Protein AF-A0A366SGV5-F1 (afdb_monomer)

Radius of gyration: 17.84 Å; Cα contacts (8 Å, |Δi|>4): 18; chains: 1; bounding box: 40×40×42 Å

Foldseek 3Di:
DDPVVVVVVVVCVVPPVVLVVCLCPVVVPDDDPDDDDVVSVVVVVVSVVVSVVVVVVVVVVVVVVVVVVVVVD

Sequence (73 aa):
ESKETASYYAQRKIDVETVFGNIKQNMNFRRFHVRGTEKIFKEMGLVFLAHNFRKLVTRVRKYEGKTIIQNQI

Structure (mmCIF, N/CA/C/O backbone):
data_AF-A0A366SGV5-F1
#
_entry.id   AF-A0A366SGV5-F1
#
loop_
_atom_site.group_PDB
_atom_site.id
_atom_site.type_symbol
_atom_site.label_atom_id
_atom_site.label_alt_id
_atom_site.label_comp_id
_atom_site.label_asym_id
_atom_site.label_entity_id
_atom_site.label_seq_id
_atom_site.pdbx_PDB_ins_code
_atom_site.Cartn_x
_atom_site.Cartn_y
_atom_site.Cartn_z
_atom_site.occupancy
_atom_site.B_iso_or_equiv
_atom_site.auth_seq_id
_atom_site.auth_comp_id
_atom_site.auth_asym_id
_atom_site.auth_atom_id
_atom_site.pdbx_PDB_model_num
ATOM 1 N N . GLU A 1 1 ? 12.066 27.389 1.667 1.00 61.56 1 GLU A N 1
ATOM 2 C CA . GLU A 1 1 ? 11.031 26.601 0.957 1.00 61.56 1 GLU A CA 1
ATOM 3 C C . GLU A 1 1 ? 9.736 27.395 0.889 1.00 61.56 1 GLU A C 1
ATOM 5 O O . GLU A 1 1 ? 9.478 28.172 1.806 1.00 61.56 1 GLU A O 1
ATOM 10 N N . SER A 1 2 ? 8.937 27.247 -0.174 1.00 79.81 2 SER A N 1
ATOM 11 C CA . SER A 1 2 ? 7.618 27.891 -0.226 1.00 79.81 2 SER A CA 1
ATOM 12 C C . SER A 1 2 ? 6.653 27.165 0.721 1.00 79.81 2 SER A C 1
ATOM 14 O O . SER A 1 2 ? 6.732 25.942 0.885 1.00 79.81 2 SER A O 1
ATOM 16 N N . LYS A 1 3 ? 5.721 27.900 1.342 1.00 82.81 3 LYS A N 1
ATOM 17 C CA . LYS A 1 3 ? 4.717 27.317 2.254 1.00 82.81 3 LYS A CA 1
ATOM 18 C C . LYS A 1 3 ? 3.901 26.200 1.582 1.00 82.81 3 LYS A C 1
ATOM 20 O O . LYS A 1 3 ? 3.548 25.223 2.236 1.00 82.81 3 LYS A O 1
ATOM 25 N N . GLU A 1 4 ? 3.661 26.303 0.275 1.00 85.12 4 GLU A N 1
ATOM 26 C CA . GLU A 1 4 ? 2.969 25.274 -0.507 1.00 85.12 4 GLU A CA 1
ATOM 27 C C . GLU A 1 4 ? 3.778 23.983 -0.632 1.00 85.12 4 GLU A C 1
ATOM 29 O O . GLU A 1 4 ? 3.249 22.902 -0.381 1.00 85.12 4 GLU A O 1
ATOM 34 N N . THR A 1 5 ? 5.072 24.067 -0.960 1.00 84.94 5 THR A N 1
ATOM 35 C CA . THR A 1 5 ? 5.919 22.867 -1.080 1.00 84.94 5 THR A CA 1
ATOM 36 C C . THR A 1 5 ? 6.009 22.080 0.229 1.00 84.94 5 THR A C 1
ATOM 38 O O . THR A 1 5 ? 5.965 20.848 0.202 1.00 84.94 5 THR A O 1
ATOM 41 N N . ALA A 1 6 ? 6.034 22.779 1.369 1.00 87.25 6 ALA A N 1
ATOM 42 C CA . ALA A 1 6 ? 6.012 22.163 2.693 1.00 87.25 6 ALA A CA 1
ATOM 43 C C . ALA A 1 6 ? 4.675 21.452 2.978 1.00 87.25 6 ALA A C 1
ATOM 45 O O . ALA A 1 6 ? 4.668 20.329 3.484 1.00 87.25 6 ALA A O 1
ATOM 46 N N . SER A 1 7 ? 3.550 22.062 2.587 1.00 88.69 7 SER A N 1
ATOM 47 C CA . SER A 1 7 ? 2.213 21.463 2.714 1.00 88.69 7 SER A CA 1
ATOM 48 C C . SER A 1 7 ? 2.077 20.173 1.892 1.00 88.69 7 SER A C 1
ATOM 50 O O . SER A 1 7 ? 1.718 19.120 2.425 1.00 88.69 7 SER A O 1
ATOM 52 N N . TYR A 1 8 ? 2.477 20.197 0.615 1.00 86.25 8 TYR A N 1
ATOM 53 C CA . TYR A 1 8 ? 2.458 19.002 -0.239 1.00 86.25 8 TYR A CA 1
ATOM 54 C C . TYR A 1 8 ? 3.363 17.881 0.275 1.00 86.25 8 TYR A C 1
ATOM 56 O O . TYR A 1 8 ? 3.098 16.700 0.043 1.00 86.25 8 TYR A O 1
ATOM 64 N N . TYR A 1 9 ? 4.475 18.228 0.919 1.00 84.12 9 TYR A N 1
ATOM 65 C CA . TYR A 1 9 ? 5.364 17.241 1.516 1.00 84.12 9 TYR A CA 1
ATOM 66 C C . TYR A 1 9 ? 4.743 16.599 2.763 1.00 84.12 9 TYR A C 1
ATOM 68 O O . TYR A 1 9 ? 4.771 15.375 2.896 1.00 84.12 9 TYR A O 1
ATOM 76 N N . ALA A 1 10 ? 4.105 17.392 3.629 1.00 85.81 10 ALA A N 1
ATOM 77 C CA . ALA A 1 10 ? 3.392 16.886 4.800 1.00 85.81 10 ALA A CA 1
ATOM 78 C C . ALA A 1 10 ? 2.260 15.918 4.416 1.00 85.81 10 ALA A C 1
ATOM 80 O O . ALA A 1 10 ? 2.154 14.837 4.997 1.00 85.81 10 ALA A O 1
ATOM 81 N N . GLN A 1 11 ? 1.478 16.251 3.384 1.00 85.38 11 GLN A N 1
ATOM 82 C CA . GLN A 1 11 ? 0.401 15.387 2.893 1.00 85.38 11 GLN A CA 1
ATOM 83 C C . GLN A 1 11 ? 0.932 14.039 2.366 1.00 85.38 11 GLN A C 1
ATOM 85 O O . GLN A 1 11 ? 0.382 12.981 2.671 1.00 85.38 11 GLN A O 1
ATOM 90 N N . ARG A 1 12 ? 2.052 14.044 1.626 1.00 80.25 12 ARG A N 1
ATOM 91 C CA . ARG A 1 12 ? 2.661 12.821 1.065 1.00 80.25 12 ARG A CA 1
ATOM 92 C C . ARG A 1 12 ? 3.140 11.834 2.126 1.00 80.25 12 ARG A C 1
ATOM 94 O O . ARG A 1 12 ? 2.977 10.629 1.925 1.00 80.25 12 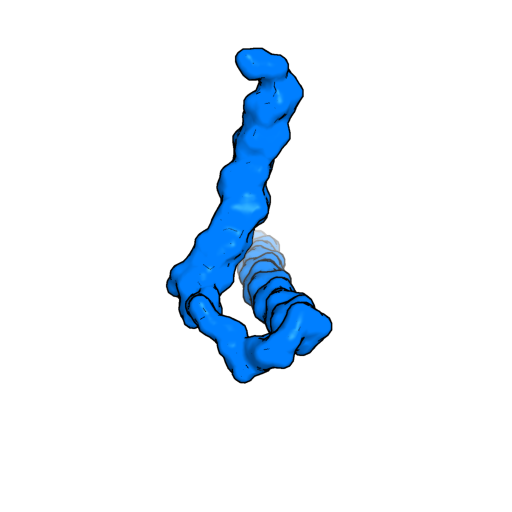ARG A O 1
ATOM 101 N N . LYS A 1 13 ? 3.682 12.328 3.246 1.00 82.00 13 LYS A N 1
ATOM 102 C CA . LYS A 1 13 ? 4.077 11.479 4.383 1.00 82.00 13 LYS A CA 1
ATOM 103 C C . LYS A 1 13 ? 2.903 10.683 4.938 1.00 82.00 13 LYS A C 1
ATOM 105 O O . LYS A 1 13 ? 3.066 9.536 5.340 1.00 82.00 13 LYS A O 1
ATOM 110 N N . ILE A 1 14 ? 1.721 11.293 4.955 1.00 80.56 14 ILE A N 1
ATOM 111 C CA . ILE A 1 14 ? 0.512 10.683 5.504 1.00 80.56 14 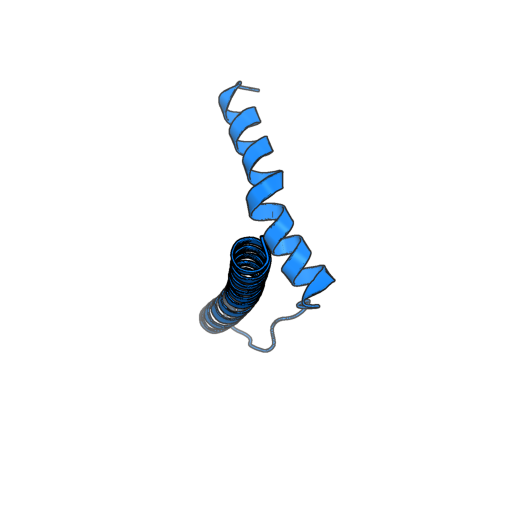ILE A CA 1
ATOM 112 C C . ILE A 1 14 ? -0.110 9.729 4.490 1.00 80.56 14 ILE A C 1
ATOM 114 O O . ILE A 1 14 ? -0.459 8.611 4.856 1.00 80.56 14 ILE A O 1
ATOM 118 N N . ASP A 1 15 ? -0.219 10.136 3.227 1.00 81.25 15 ASP A N 1
ATOM 119 C CA . ASP A 1 15 ? -0.999 9.385 2.243 1.00 81.25 15 ASP A CA 1
ATOM 120 C C . ASP A 1 15 ? -0.168 8.349 1.488 1.00 81.25 15 ASP A C 1
ATOM 122 O O . ASP A 1 15 ? -0.526 7.175 1.414 1.00 81.25 15 ASP A O 1
ATOM 126 N N . VAL A 1 16 ? 0.946 8.780 0.899 1.00 80.88 16 VAL A N 1
ATOM 127 C CA . VAL A 1 16 ? 1.690 7.979 -0.078 1.00 80.88 16 VAL A CA 1
ATOM 128 C C . VAL A 1 16 ? 2.668 7.050 0.634 1.00 80.88 16 VAL A C 1
ATOM 130 O O . VAL A 1 16 ? 2.693 5.845 0.375 1.00 80.88 16 VAL A O 1
ATOM 133 N N . GLU A 1 17 ? 3.454 7.583 1.570 1.00 86.19 17 GLU A N 1
ATOM 134 C CA . GLU A 1 17 ? 4.492 6.811 2.263 1.00 86.19 17 GLU A CA 1
ATOM 135 C C . GLU A 1 17 ? 3.903 5.703 3.144 1.00 86.19 17 GLU A C 1
ATOM 137 O O . GLU A 1 17 ? 4.424 4.582 3.158 1.00 86.19 17 GLU A O 1
ATOM 142 N N . THR A 1 18 ? 2.779 5.963 3.819 1.00 87.44 18 THR A N 1
ATOM 143 C CA . THR A 1 18 ? 2.122 4.960 4.671 1.00 87.44 18 THR A CA 1
ATOM 144 C C . THR A 1 18 ? 1.593 3.772 3.869 1.00 87.44 18 THR A C 1
ATOM 146 O O . THR A 1 18 ? 1.7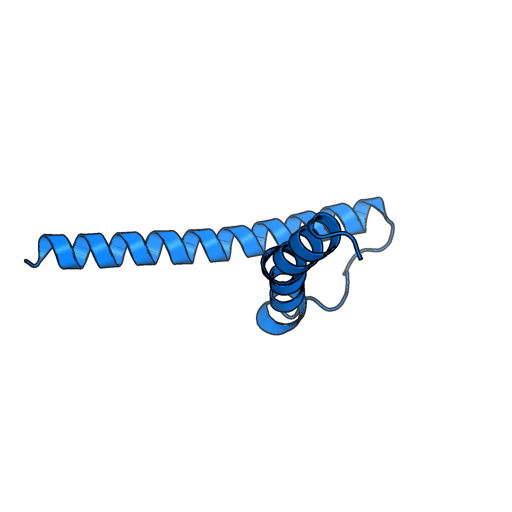38 2.631 4.315 1.00 87.44 18 THR A O 1
ATOM 149 N N . VAL A 1 19 ? 1.033 3.994 2.674 1.00 89.69 19 VAL A N 1
ATOM 150 C CA . VAL A 1 19 ? 0.535 2.918 1.800 1.00 89.69 19 VAL A CA 1
ATOM 151 C C . VAL A 1 19 ? 1.685 2.013 1.366 1.00 89.69 19 VAL A C 1
ATOM 153 O O . VAL A 1 19 ? 1.602 0.792 1.517 1.00 89.69 19 VAL A O 1
ATOM 156 N N . PHE A 1 20 ? 2.798 2.590 0.906 1.00 90.50 20 PHE A N 1
ATOM 157 C CA . PHE A 1 20 ? 3.973 1.809 0.516 1.00 90.50 20 PHE A CA 1
ATOM 158 C C . PHE A 1 20 ? 4.636 1.098 1.700 1.00 90.50 20 PHE A C 1
ATOM 160 O O . PHE A 1 20 ? 5.071 -0.047 1.560 1.00 90.50 20 PHE A O 1
ATOM 167 N N . GLY A 1 21 ? 4.688 1.737 2.872 1.00 92.62 21 GLY A N 1
ATOM 168 C CA . GLY A 1 21 ? 5.158 1.113 4.108 1.00 92.62 21 GLY A CA 1
ATOM 169 C C . GLY A 1 21 ? 4.310 -0.101 4.489 1.00 92.62 21 GLY A C 1
ATOM 170 O O . GLY A 1 21 ? 4.851 -1.170 4.768 1.00 92.62 21 GLY A O 1
ATOM 171 N N . ASN A 1 22 ? 2.983 0.025 4.409 1.00 93.19 22 ASN A N 1
ATOM 172 C CA . ASN A 1 22 ? 2.039 -1.051 4.703 1.00 93.19 22 ASN A CA 1
ATOM 173 C C . ASN A 1 22 ? 2.199 -2.229 3.728 1.00 93.19 22 ASN A C 1
ATOM 175 O O . ASN A 1 22 ? 2.307 -3.376 4.157 1.00 93.19 22 ASN A O 1
ATOM 179 N N . ILE A 1 23 ? 2.314 -1.953 2.428 1.00 94.94 23 ILE A N 1
ATOM 180 C CA . ILE A 1 23 ? 2.555 -2.986 1.409 1.00 94.94 23 ILE A CA 1
ATOM 181 C C . ILE A 1 23 ? 3.861 -3.750 1.689 1.00 94.94 23 ILE A C 1
ATOM 183 O O . ILE A 1 23 ? 3.894 -4.980 1.638 1.00 94.94 23 ILE A O 1
ATOM 187 N N . LYS A 1 24 ? 4.937 -3.041 2.044 1.00 92.88 24 LYS A N 1
ATOM 188 C CA . LYS A 1 24 ? 6.245 -3.665 2.294 1.00 92.88 24 LYS A CA 1
ATOM 189 C C . LYS A 1 24 ? 6.312 -4.430 3.618 1.00 92.88 24 LYS A C 1
ATOM 191 O O . LYS A 1 24 ? 6.923 -5.496 3.658 1.00 92.88 24 LYS A O 1
ATOM 196 N N . GLN A 1 25 ? 5.760 -3.878 4.699 1.00 93.62 25 GLN A N 1
ATOM 197 C CA . GLN A 1 25 ? 5.929 -4.406 6.061 1.00 93.62 25 GLN A CA 1
ATOM 198 C C . GLN A 1 25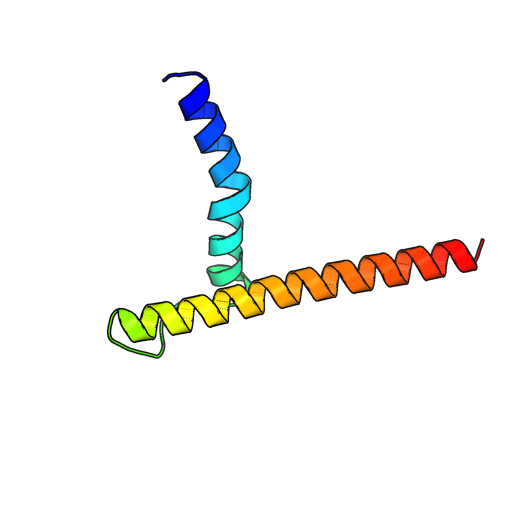 ? 4.757 -5.282 6.515 1.00 93.62 25 GLN A C 1
ATOM 200 O O . GLN A 1 25 ? 4.978 -6.323 7.114 1.00 93.62 25 GLN A O 1
ATOM 205 N N . ASN A 1 26 ? 3.516 -4.900 6.206 1.00 92.19 26 ASN A N 1
ATOM 206 C CA . ASN A 1 26 ? 2.328 -5.622 6.679 1.00 92.19 26 ASN A CA 1
ATOM 207 C C . ASN A 1 26 ? 1.807 -6.635 5.653 1.00 92.19 26 ASN A C 1
ATOM 209 O O . ASN A 1 26 ? 1.226 -7.646 6.034 1.00 92.19 26 ASN A O 1
ATOM 213 N N . MET A 1 27 ? 1.982 -6.367 4.353 1.00 93.69 27 MET A N 1
ATOM 214 C CA . MET A 1 27 ? 1.655 -7.325 3.285 1.00 93.69 27 MET A CA 1
ATOM 215 C C . MET A 1 27 ? 2.871 -8.149 2.837 1.00 93.69 27 MET A C 1
ATOM 217 O O . MET A 1 27 ? 2.720 -9.021 1.987 1.00 93.69 27 MET A O 1
ATOM 221 N N . ASN A 1 28 ? 4.063 -7.887 3.392 1.00 94.12 28 ASN A N 1
ATOM 222 C CA . ASN A 1 28 ? 5.322 -8.570 3.067 1.00 94.12 28 ASN A CA 1
ATOM 223 C C . ASN A 1 28 ? 5.679 -8.589 1.567 1.00 94.12 28 ASN A C 1
ATOM 225 O O . ASN A 1 28 ? 6.459 -9.428 1.114 1.00 94.12 28 ASN A O 1
ATOM 229 N N . PHE A 1 29 ? 5.165 -7.638 0.781 1.00 94.62 29 PHE A N 1
ATOM 230 C CA . PHE A 1 29 ? 5.460 -7.554 -0.645 1.00 94.62 29 PHE A CA 1
ATOM 231 C C . PHE A 1 29 ? 6.819 -6.871 -0.863 1.00 94.62 29 PHE A C 1
ATOM 233 O O . PHE A 1 29 ? 6.942 -5.644 -0.811 1.00 94.62 29 PHE A O 1
ATOM 240 N N . ARG A 1 30 ? 7.869 -7.681 -1.056 1.00 93.44 30 ARG A N 1
ATOM 241 C CA . ARG A 1 30 ? 9.266 -7.216 -1.201 1.00 93.44 30 ARG A CA 1
ATOM 242 C C . ARG A 1 30 ? 9.866 -7.431 -2.583 1.00 93.44 30 ARG A C 1
ATOM 244 O O . ARG A 1 30 ? 10.865 -6.795 -2.909 1.00 93.44 30 ARG A O 1
ATOM 251 N N . ARG A 1 31 ? 9.285 -8.323 -3.382 1.00 95.19 31 ARG A N 1
ATOM 252 C CA . ARG A 1 31 ? 9.794 -8.713 -4.696 1.00 95.19 31 ARG A CA 1
ATOM 253 C C . ARG A 1 31 ? 8.620 -8.946 -5.644 1.00 95.19 31 ARG A C 1
ATOM 255 O O . ARG A 1 31 ? 7.630 -9.548 -5.249 1.00 95.19 31 ARG A O 1
ATOM 262 N N . PHE A 1 32 ? 8.785 -8.499 -6.885 1.00 95.44 32 PHE A N 1
ATOM 263 C CA . PHE A 1 32 ? 7.900 -8.836 -7.995 1.00 95.44 32 PHE A CA 1
ATOM 264 C C . PHE A 1 32 ? 8.148 -10.259 -8.484 1.00 95.44 32 PHE A C 1
ATOM 266 O O . PHE A 1 32 ? 9.301 -10.681 -8.620 1.00 95.44 32 PHE A O 1
ATOM 273 N N . HIS A 1 33 ? 7.075 -10.979 -8.785 1.00 94.56 33 HIS A N 1
ATOM 274 C CA . HIS A 1 33 ? 7.140 -12.335 -9.324 1.00 94.56 33 HIS A CA 1
ATOM 275 C C . HIS A 1 33 ? 7.352 -12.329 -10.839 1.00 94.56 33 HIS A C 1
ATOM 277 O O . HIS A 1 33 ? 7.9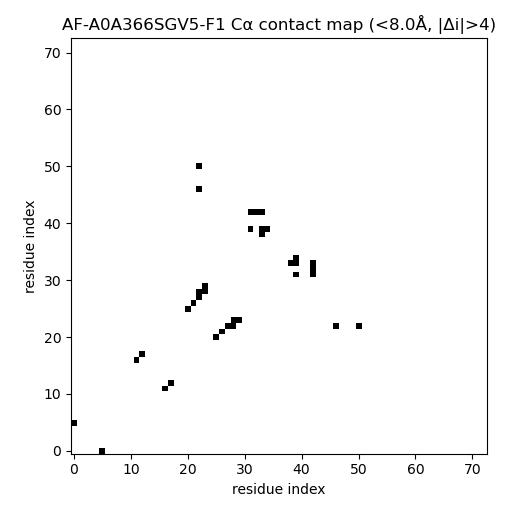05 -13.281 -11.391 1.00 94.56 33 HIS A O 1
ATOM 283 N N . VAL A 1 34 ? 6.951 -11.251 -11.518 1.00 96.88 34 VAL A N 1
ATOM 284 C CA . VAL A 1 34 ? 7.090 -11.109 -12.971 1.00 96.88 34 VAL A CA 1
ATOM 285 C C . VAL A 1 34 ? 8.224 -10.157 -13.354 1.00 96.88 34 VAL A C 1
ATOM 287 O O . VAL A 1 34 ? 8.636 -9.287 -12.588 1.00 96.88 34 VAL A O 1
ATOM 290 N N . ARG A 1 35 ? 8.735 -10.314 -14.581 1.00 95.69 35 ARG A N 1
ATOM 291 C CA . ARG A 1 35 ? 9.739 -9.424 -15.185 1.00 95.69 35 ARG A CA 1
ATOM 292 C C . ARG A 1 35 ? 9.149 -8.685 -16.387 1.00 95.69 35 ARG A C 1
ATOM 294 O O . ARG A 1 35 ? 8.287 -9.223 -17.081 1.00 95.69 35 ARG A O 1
ATOM 301 N N . GLY A 1 36 ? 9.661 -7.484 -16.646 1.00 96.88 36 GLY A N 1
ATOM 302 C CA . GLY A 1 36 ? 9.200 -6.594 -17.714 1.00 96.88 36 GLY A CA 1
ATOM 303 C C . GLY A 1 36 ? 8.196 -5.554 -17.214 1.00 96.88 36 GLY A C 1
ATOM 304 O O . GLY A 1 36 ? 7.289 -5.874 -16.445 1.00 96.88 36 GLY A O 1
ATOM 305 N N . THR A 1 37 ? 8.366 -4.306 -17.653 1.00 96.12 37 THR A N 1
ATOM 306 C CA . THR A 1 37 ? 7.670 -3.121 -17.123 1.00 96.12 37 THR A CA 1
ATOM 307 C C . THR A 1 37 ? 6.150 -3.259 -17.133 1.00 96.12 37 THR A C 1
ATOM 309 O O . THR A 1 37 ? 5.498 -2.982 -16.131 1.00 96.12 37 THR A O 1
ATOM 312 N N . GLU A 1 38 ? 5.580 -3.758 -18.231 1.00 97.81 38 GLU A N 1
ATOM 313 C CA . GLU A 1 38 ? 4.130 -3.921 -18.371 1.00 97.81 38 GLU A CA 1
ATOM 314 C C . GLU A 1 38 ? 3.557 -4.924 -17.355 1.00 97.81 38 GLU A C 1
ATOM 316 O O . GLU A 1 38 ? 2.534 -4.675 -16.717 1.00 97.81 38 GLU A O 1
ATOM 321 N N . LYS A 1 39 ? 4.235 -6.061 -17.165 1.00 97.38 39 LYS A N 1
ATOM 322 C CA . LYS A 1 39 ? 3.790 -7.104 -16.234 1.00 97.38 39 LYS A CA 1
ATOM 323 C C . LYS A 1 39 ? 3.941 -6.644 -14.784 1.00 97.38 39 LYS A C 1
ATOM 325 O O . LYS A 1 39 ? 3.035 -6.861 -13.986 1.00 97.38 39 LYS A O 1
ATOM 330 N N . ILE A 1 40 ? 5.044 -5.960 -14.468 1.00 97.38 40 ILE A N 1
ATOM 331 C CA . ILE A 1 40 ? 5.289 -5.371 -13.143 1.00 97.38 40 ILE A CA 1
ATOM 332 C C . ILE A 1 40 ? 4.185 -4.368 -12.790 1.00 97.38 40 ILE A C 1
ATOM 334 O O . ILE A 1 40 ? 3.690 -4.370 -11.664 1.00 97.38 40 ILE A O 1
ATOM 338 N N . PHE A 1 41 ? 3.755 -3.544 -13.750 1.00 97.44 41 PHE A N 1
ATOM 339 C CA . PHE A 1 41 ? 2.668 -2.589 -13.535 1.00 97.44 41 PHE A CA 1
ATOM 340 C C . PHE A 1 41 ? 1.348 -3.292 -13.186 1.00 97.44 41 PHE A C 1
ATOM 342 O O . PHE A 1 41 ? 0.669 -2.897 -12.238 1.00 97.44 41 PHE A O 1
ATOM 349 N N . LYS A 1 42 ? 1.018 -4.383 -13.890 1.00 97.62 42 LYS A N 1
ATOM 350 C CA . LYS A 1 42 ? -0.162 -5.211 -13.583 1.00 97.62 42 LYS A CA 1
ATOM 351 C C . LYS A 1 42 ? -0.062 -5.848 -12.192 1.00 97.62 42 LYS A C 1
ATOM 353 O O . LYS A 1 42 ? -1.031 -5.798 -11.439 1.00 97.62 42 LYS A O 1
ATOM 358 N N . GLU A 1 43 ? 1.101 -6.389 -11.824 1.00 97.25 43 GLU A N 1
ATOM 359 C CA . GLU A 1 43 ? 1.329 -6.963 -10.489 1.00 97.25 43 GLU A CA 1
ATOM 360 C C . GLU A 1 43 ? 1.160 -5.905 -9.387 1.00 97.25 43 GLU A C 1
ATOM 362 O O . GLU A 1 43 ? 0.443 -6.148 -8.417 1.00 97.25 43 GLU A O 1
ATOM 367 N N . MET A 1 44 ? 1.716 -4.697 -9.561 1.00 96.31 44 MET A N 1
ATOM 368 C CA . MET A 1 44 ? 1.479 -3.596 -8.617 1.00 96.31 44 MET A CA 1
ATOM 369 C C . MET A 1 44 ? 0.001 -3.215 -8.515 1.00 96.31 44 MET A C 1
ATOM 371 O O . MET A 1 44 ? -0.490 -2.973 -7.413 1.00 96.31 44 MET A O 1
ATOM 375 N N . GLY A 1 45 ? -0.727 -3.194 -9.635 1.00 96.44 45 GLY A N 1
ATOM 376 C CA . GLY A 1 45 ? -2.169 -2.946 -9.638 1.00 96.44 45 GLY A CA 1
ATOM 377 C C . GLY A 1 45 ? -2.936 -3.939 -8.758 1.00 96.44 45 GLY A C 1
ATOM 378 O O . GLY A 1 45 ? -3.782 -3.532 -7.960 1.00 96.44 45 GLY A O 1
ATOM 379 N N . LEU A 1 46 ? -2.589 -5.229 -8.829 1.00 97.25 46 LEU A N 1
ATOM 380 C CA . LEU A 1 46 ? -3.178 -6.268 -7.976 1.00 97.25 46 LEU A CA 1
ATOM 381 C C . LEU A 1 46 ? -2.844 -6.061 -6.494 1.00 97.25 46 LEU A C 1
ATOM 383 O O . LEU A 1 46 ? -3.721 -6.194 -5.639 1.00 97.25 46 LEU A O 1
ATOM 387 N N . VAL A 1 47 ? -1.601 -5.690 -6.179 1.00 96.56 47 VAL A N 1
ATOM 388 C CA . VAL A 1 47 ? -1.180 -5.389 -4.801 1.00 96.56 47 VAL A CA 1
ATOM 389 C C . VAL A 1 47 ? -1.985 -4.222 -4.225 1.00 96.56 47 VAL A C 1
ATOM 391 O O . VAL A 1 47 ? -2.484 -4.310 -3.099 1.00 96.56 47 VAL A O 1
ATOM 394 N N . PHE A 1 48 ? -2.178 -3.148 -4.995 1.00 95.81 48 PHE A N 1
ATOM 395 C CA . PHE A 1 48 ? -3.002 -2.017 -4.565 1.00 95.81 48 PHE A CA 1
ATOM 396 C C . PHE A 1 48 ? -4.476 -2.386 -4.405 1.00 95.81 48 PHE A C 1
ATOM 398 O O . PHE A 1 48 ? -5.113 -1.952 -3.442 1.00 95.81 48 PHE A O 1
ATOM 405 N N . LEU A 1 49 ? -5.018 -3.218 -5.295 1.00 97.06 49 LEU A N 1
ATOM 406 C CA . LEU A 1 49 ? -6.387 -3.713 -5.174 1.00 97.06 49 LEU A CA 1
ATOM 407 C C . LEU A 1 49 ? -6.574 -4.511 -3.876 1.00 97.06 49 LEU A C 1
ATOM 409 O O . LEU A 1 49 ? -7.499 -4.238 -3.109 1.00 97.06 49 LEU A O 1
ATOM 413 N N . ALA A 1 50 ? -5.648 -5.425 -3.573 1.00 95.69 50 ALA A N 1
ATOM 414 C CA . ALA A 1 50 ? -5.658 -6.190 -2.329 1.00 95.69 50 ALA A CA 1
ATOM 415 C C . ALA A 1 50 ? -5.562 -5.279 -1.091 1.00 95.69 50 ALA A C 1
ATOM 417 O O . ALA A 1 50 ? -6.297 -5.466 -0.116 1.00 95.69 50 ALA A O 1
ATOM 418 N N . HIS A 1 51 ? -4.705 -4.254 -1.132 1.00 94.69 51 HIS A N 1
ATOM 419 C CA . HIS A 1 51 ? -4.605 -3.258 -0.065 1.00 94.69 51 HIS A CA 1
ATOM 420 C C . HIS A 1 51 ? -5.935 -2.511 0.151 1.00 94.69 51 HIS A C 1
ATOM 422 O O . HIS A 1 51 ? -6.398 -2.365 1.287 1.00 94.69 51 HIS A O 1
ATOM 428 N N . ASN A 1 52 ? -6.589 -2.088 -0.933 1.00 93.25 52 ASN A N 1
ATOM 429 C CA . ASN A 1 52 ? -7.874 -1.393 -0.875 1.00 93.25 52 ASN A CA 1
ATOM 430 C C . ASN A 1 52 ? -8.998 -2.285 -0.336 1.00 93.25 52 ASN A C 1
ATOM 432 O O . ASN A 1 52 ? -9.789 -1.821 0.487 1.00 93.25 52 ASN A O 1
ATOM 436 N N . PHE A 1 53 ? -9.039 -3.566 -0.710 1.00 95.88 53 PHE A N 1
ATOM 437 C CA . PHE A 1 53 ? -10.010 -4.507 -0.150 1.00 95.88 53 PHE A CA 1
ATOM 438 C C . PHE A 1 53 ? -9.832 -4.709 1.354 1.00 95.88 53 PHE A C 1
ATOM 440 O O . PHE A 1 53 ? -10.823 -4.697 2.082 1.00 95.88 53 PHE A O 1
ATOM 447 N N . ARG A 1 54 ? -8.594 -4.789 1.862 1.00 92.75 54 ARG A N 1
ATOM 448 C CA . ARG A 1 54 ? -8.358 -4.832 3.318 1.00 92.75 54 ARG A CA 1
ATOM 449 C C . ARG A 1 54 ? -8.944 -3.600 4.014 1.00 92.75 54 ARG A C 1
ATOM 451 O O . ARG A 1 54 ? -9.626 -3.744 5.025 1.00 92.75 54 ARG A O 1
ATOM 458 N N . LYS A 1 55 ? -8.749 -2.402 3.447 1.00 91.19 55 LYS A N 1
ATOM 459 C CA . LYS A 1 55 ? -9.345 -1.159 3.975 1.00 91.19 55 LYS A CA 1
ATOM 460 C C . LYS A 1 55 ? -10.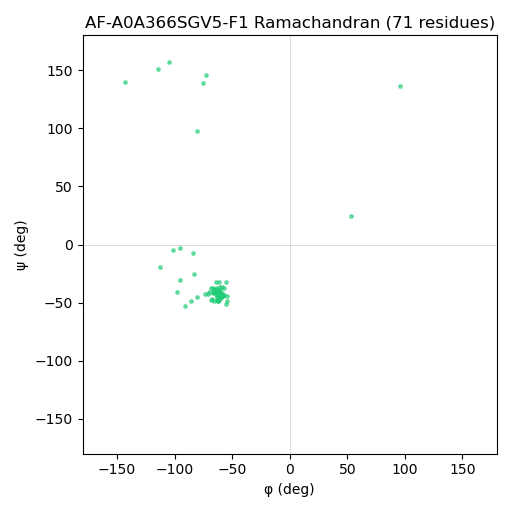872 -1.187 3.929 1.00 91.19 55 LYS A C 1
ATOM 462 O O . LYS A 1 55 ? -11.509 -0.729 4.877 1.00 91.19 55 LYS A O 1
ATOM 467 N N . LEU A 1 56 ? -11.457 -1.713 2.853 1.00 94.12 56 LEU A N 1
ATOM 468 C CA . LEU A 1 56 ? -12.906 -1.848 2.716 1.00 94.12 56 LEU A CA 1
ATOM 469 C C . LEU A 1 56 ? -13.478 -2.769 3.797 1.00 94.12 56 LEU A C 1
ATOM 471 O O . LEU A 1 56 ? -14.394 -2.361 4.502 1.00 94.12 56 LEU A O 1
ATOM 475 N N . VAL A 1 57 ? -12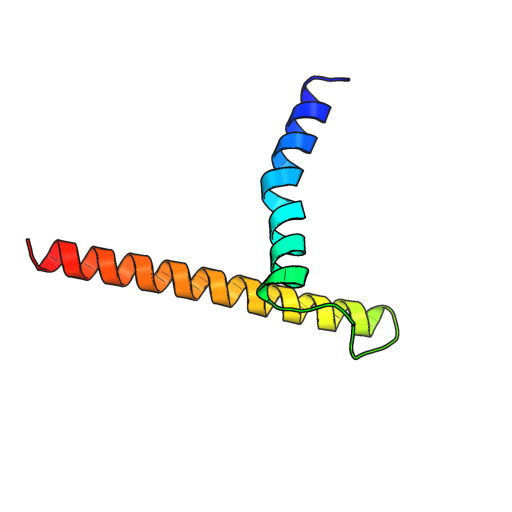.887 -3.948 4.001 1.00 94.19 57 VAL A N 1
ATOM 476 C CA . VAL A 1 57 ? -13.313 -4.900 5.040 1.00 94.19 57 VAL A CA 1
ATOM 477 C C . VAL A 1 57 ? -13.241 -4.270 6.432 1.00 94.19 57 VAL A C 1
ATOM 479 O O . VAL A 1 57 ? -14.181 -4.391 7.214 1.00 94.19 57 VAL A O 1
ATOM 482 N N . THR A 1 58 ? -12.167 -3.537 6.745 1.00 90.94 58 THR A N 1
ATOM 483 C CA . THR A 1 58 ? -12.065 -2.811 8.021 1.00 90.94 58 THR A CA 1
ATOM 484 C C . THR A 1 58 ? -13.168 -1.762 8.180 1.00 90.94 58 THR A C 1
ATOM 486 O O . THR A 1 58 ? -13.710 -1.610 9.274 1.00 90.94 58 THR A O 1
ATOM 489 N N . ARG A 1 59 ? -13.527 -1.043 7.107 1.00 91.56 59 ARG A N 1
ATOM 490 C CA . ARG A 1 59 ? -14.635 -0.077 7.142 1.00 91.56 59 ARG A CA 1
ATOM 491 C C . ARG A 1 59 ? -15.971 -0.772 7.373 1.00 91.56 59 ARG A C 1
ATOM 493 O O . ARG A 1 59 ? -16.689 -0.348 8.270 1.00 91.56 59 ARG A O 1
ATOM 500 N N . VAL A 1 60 ? -16.269 -1.837 6.627 1.00 93.25 60 VAL A N 1
ATOM 501 C CA . VAL A 1 60 ? -17.513 -2.615 6.763 1.00 93.25 60 VAL A CA 1
ATOM 502 C C . VAL A 1 60 ? -17.681 -3.114 8.198 1.00 93.25 60 VAL A C 1
ATOM 504 O O . VAL A 1 60 ? -18.673 -2.776 8.832 1.00 93.25 60 VAL A O 1
ATOM 507 N N . ARG A 1 61 ? -16.660 -3.764 8.772 1.00 91.31 61 ARG A N 1
ATOM 508 C CA . ARG A 1 61 ? -16.686 -4.233 10.172 1.00 91.31 61 ARG A CA 1
ATOM 509 C C . ARG A 1 61 ? -16.944 -3.112 11.184 1.00 91.31 61 ARG A C 1
ATOM 511 O O . ARG A 1 61 ? -17.627 -3.314 12.182 1.00 91.31 61 ARG A O 1
ATOM 518 N N . LYS A 1 62 ? -16.394 -1.915 10.945 1.00 89.00 62 LYS A N 1
ATOM 519 C CA . LYS A 1 62 ? -16.627 -0.745 11.806 1.00 89.00 62 LYS A CA 1
ATOM 520 C C . LYS A 1 62 ? -18.071 -0.246 11.709 1.00 89.00 62 LYS A C 1
ATOM 522 O O . LYS A 1 62 ? -18.604 0.206 12.718 1.00 89.00 62 LYS A O 1
ATOM 527 N N . TYR A 1 63 ? -18.679 -0.290 10.524 1.00 87.69 63 TYR A N 1
ATOM 528 C CA . TYR A 1 63 ? -20.096 0.038 10.356 1.00 87.69 63 TYR A CA 1
ATOM 529 C C . TYR A 1 63 ? -20.985 -1.009 11.026 1.00 87.69 63 TYR A C 1
ATOM 531 O O . TYR A 1 63 ? -21.815 -0.622 11.835 1.00 87.69 63 TYR A O 1
ATOM 539 N N . GLU A 1 64 ? -20.740 -2.302 10.801 1.00 83.75 64 GLU A N 1
ATOM 540 C CA . GLU A 1 64 ? -21.474 -3.394 11.461 1.00 83.75 64 GLU A CA 1
ATOM 541 C C . GLU A 1 64 ? -21.431 -3.267 12.989 1.00 83.75 64 GLU A C 1
ATOM 543 O O . GLU A 1 64 ? -22.473 -3.276 13.637 1.00 83.75 64 GLU A O 1
ATOM 548 N N . GLY A 1 65 ? -20.248 -3.047 13.575 1.00 75.69 65 GLY A N 1
ATOM 549 C CA . GLY A 1 65 ? -20.113 -2.853 15.022 1.00 75.69 65 GLY A CA 1
ATOM 550 C C . GLY A 1 65 ? -20.856 -1.619 15.547 1.00 75.69 65 GLY A C 1
ATOM 551 O O . GLY A 1 65 ? -21.464 -1.676 16.611 1.00 75.69 65 GLY A O 1
ATOM 552 N N . LYS A 1 66 ? -20.865 -0.510 14.794 1.00 76.00 66 LYS A N 1
ATOM 553 C CA . LYS A 1 66 ? -21.644 0.688 15.154 1.00 76.00 66 LYS A CA 1
ATOM 554 C C . LYS A 1 66 ? -23.148 0.441 15.084 1.00 76.00 66 LYS A C 1
ATOM 556 O O . LYS A 1 66 ? -23.860 0.889 15.974 1.00 76.00 66 LYS A O 1
ATOM 561 N N . THR A 1 67 ? -23.611 -0.261 14.054 1.00 68.31 67 THR A N 1
ATOM 562 C CA . THR A 1 67 ? -25.022 -0.614 13.879 1.00 68.31 67 THR A CA 1
ATOM 563 C C . THR A 1 67 ? -25.494 -1.559 14.982 1.00 68.31 67 THR A C 1
ATOM 565 O O . THR A 1 67 ? -26.572 -1.356 15.524 1.00 68.31 67 THR A O 1
ATOM 568 N N . ILE A 1 68 ? -24.677 -2.540 15.383 1.00 69.81 68 ILE A N 1
ATOM 569 C CA . ILE A 1 68 ? -25.003 -3.436 16.503 1.00 69.81 68 ILE A CA 1
ATOM 570 C C . ILE A 1 68 ? -25.128 -2.648 17.812 1.00 69.81 68 ILE A C 1
ATOM 572 O O . ILE A 1 68 ? -26.125 -2.804 18.506 1.00 69.81 68 ILE A O 1
ATOM 576 N N . ILE A 1 69 ? -24.167 -1.769 18.126 1.00 71.88 69 ILE A N 1
ATOM 577 C CA . ILE A 1 69 ? -24.211 -0.948 19.349 1.00 71.88 69 ILE A CA 1
ATOM 578 C C . ILE A 1 69 ? -25.427 -0.010 19.343 1.00 71.88 69 ILE A C 1
ATOM 580 O O . ILE A 1 69 ? -26.088 0.122 20.364 1.00 71.88 69 ILE A O 1
ATOM 584 N N . GLN A 1 70 ? -25.750 0.615 18.205 1.00 65.00 70 GLN A N 1
ATOM 585 C CA . GLN A 1 70 ? -26.940 1.467 18.078 1.00 65.00 70 GLN A CA 1
ATOM 586 C C . GLN A 1 70 ? -28.252 0.701 18.258 1.00 65.00 70 GLN A C 1
ATOM 588 O O . GLN A 1 70 ? -29.197 1.275 18.773 1.00 65.00 70 GLN A O 1
ATOM 593 N N . ASN A 1 71 ? -28.308 -0.570 17.854 1.00 65.50 71 ASN A N 1
ATOM 594 C CA . ASN A 1 71 ? -29.501 -1.405 18.000 1.00 65.50 71 ASN A CA 1
ATOM 595 C C . ASN A 1 71 ? -29.620 -2.064 19.391 1.00 65.50 71 ASN A C 1
ATOM 597 O O . ASN A 1 71 ? -30.619 -2.727 19.657 1.00 65.50 71 ASN A O 1
ATOM 601 N N . GLN A 1 72 ? -28.597 -1.946 20.245 1.00 60.66 72 GLN A N 1
ATOM 602 C CA . GLN A 1 72 ? -28.581 -2.472 21.619 1.00 60.66 72 GLN A CA 1
ATOM 603 C C . GLN A 1 72 ? -28.833 -1.397 22.694 1.00 60.66 72 GLN A C 1
ATOM 605 O O . GLN A 1 72 ? -28.921 -1.747 23.871 1.00 60.66 72 GLN A O 1
ATOM 610 N N . ILE A 1 73 ? -28.932 -0.123 22.302 1.00 54.09 73 ILE A N 1
ATOM 611 C CA . ILE A 1 73 ? -29.325 1.021 23.1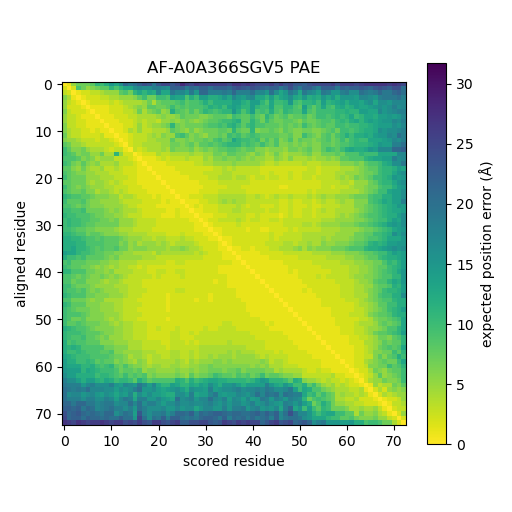45 1.00 54.09 73 ILE A CA 1
ATOM 612 C C . ILE A 1 73 ? -30.781 1.357 22.831 1.00 54.09 73 ILE A C 1
ATOM 614 O O . ILE A 1 73 ? -31.531 1.629 23.792 1.00 54.09 73 ILE A O 1
#

Solvent-accessible surface area (backbone atoms only — not comparable to full-atom values): 4270 Å² total; per-residue (Å²): 133,57,74,65,62,53,50,58,50,58,50,38,58,64,59,54,51,46,53,54,49,41,41,42,69,76,65,61,55,83,74,79,92,59,78,57,72,72,51,41,52,52,53,50,51,51,54,52,50,53,54,51,49,54,53,48,53,5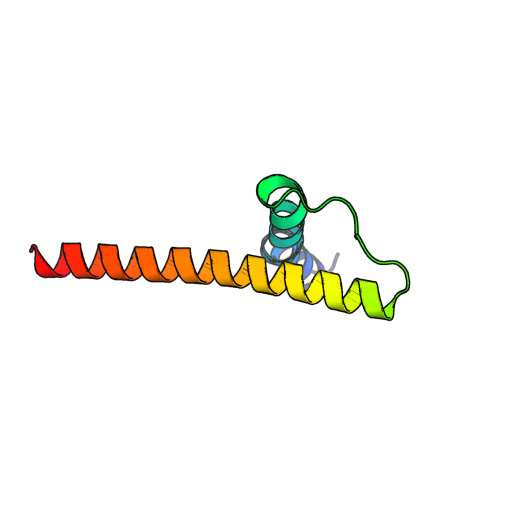5,50,51,55,52,49,52,53,51,53,51,55,62,74,74,108

InterPro domains:
  IPR025668 Transposase DDE domain [PF13751] (2-57)

pLDDT: mean 88.04, std 10.08, range [54.09, 97.81]

Organism: NCBI:txid44008

Mean predicted aligned error: 6.97 Å

Secondary structure (DSSP, 8-state):
--HHHHHHHHHHHHHHHHHHHHHHHTS---S-SS-SHHHHHHHHHHHHHHHHHHHHHHHHHHHHHHHHHHH--